Protein AF-A0A9X2R4U8-F1 (afdb_monomer)

Radius of gyration: 12.49 Å; Cα contacts (8 Å, |Δi|>4): 54; chains: 1; bounding box: 28×20×30 Å

Solvent-accessible surface area (backbone atoms only — not comparable to full-atom values): 3498 Å² total; per-residue (Å²): 115,63,54,83,64,57,93,71,69,76,83,59,64,61,56,39,53,62,34,42,43,18,60,84,27,87,90,28,35,76,56,5,47,55,44,25,71,77,42,45,88,44,51,67,61,49,50,50,53,52,52,45,49,51,59,59,43,67,69,128

Secondary structure (DSSP, 8-state):
---TTGGG----HHIIIIIIS-TT-TTTHHHHHHHHHHHTT-HHHHHHHHHHHHHHTT--

Mean predicted aligned error: 6.64 Å

pLDDT: mean 78.72, std 11.42, range [37.97, 89.56]

Structure (mmCIF, N/CA/C/O backbone):
data_AF-A0A9X2R4U8-F1
#
_entry.id   AF-A0A9X2R4U8-F1
#
loop_
_atom_site.group_PDB
_atom_site.id
_atom_site.type_symbol
_atom_site.label_atom_id
_atom_site.label_alt_id
_atom_site.label_comp_id
_atom_site.label_asym_id
_atom_site.label_entity_id
_atom_site.label_seq_id
_atom_site.pdbx_PDB_ins_code
_atom_site.Cartn_x
_atom_site.Cartn_y
_atom_site.Cartn_z
_atom_site.occupancy
_atom_site.B_iso_or_equiv
_atom_site.auth_seq_id
_atom_site.auth_comp_id
_atom_site.auth_asym_id
_atom_site.auth_atom_id
_atom_site.pdbx_PDB_model_num
ATOM 1 N N . MET A 1 1 ? 18.566 0.356 -6.486 1.00 56.12 1 MET A N 1
ATOM 2 C CA . MET A 1 1 ? 19.073 -1.000 -6.813 1.00 56.12 1 MET A CA 1
ATOM 3 C C . MET A 1 1 ? 17.903 -1.800 -7.359 1.00 56.12 1 MET A C 1
ATOM 5 O O . MET A 1 1 ? 16.888 -1.845 -6.669 1.00 56.12 1 MET A O 1
ATOM 9 N N . PRO A 1 2 ? 18.005 -2.393 -8.559 1.00 61.94 2 PRO A N 1
ATOM 10 C CA . PRO A 1 2 ? 16.952 -3.257 -9.085 1.00 61.94 2 PRO A CA 1
ATOM 11 C C . PRO A 1 2 ? 16.809 -4.506 -8.209 1.00 61.94 2 PRO A C 1
ATOM 13 O O . PRO A 1 2 ? 17.807 -5.006 -7.685 1.00 61.94 2 PRO 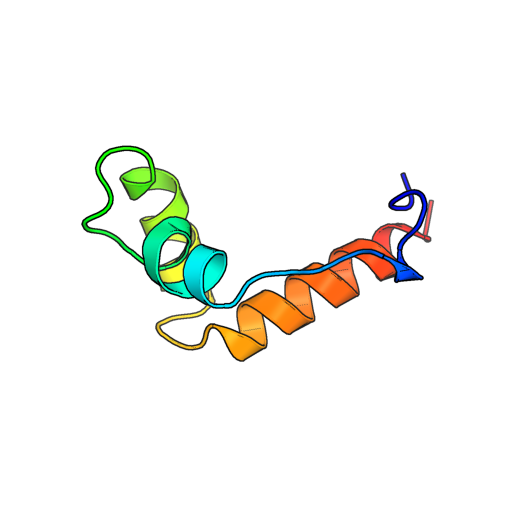A O 1
ATOM 16 N N . LEU A 1 3 ? 15.583 -5.013 -8.043 1.00 68.69 3 LEU A N 1
ATOM 17 C CA . LEU A 1 3 ? 15.357 -6.256 -7.306 1.00 68.69 3 LEU A CA 1
ATOM 18 C C . LEU A 1 3 ? 15.941 -7.430 -8.123 1.00 68.69 3 LEU A C 1
ATOM 20 O O . LEU A 1 3 ? 15.455 -7.691 -9.230 1.00 68.69 3 LEU A O 1
ATOM 24 N N . PRO A 1 4 ? 16.979 -8.139 -7.639 1.00 70.56 4 PRO A N 1
ATOM 25 C CA . PRO A 1 4 ? 17.513 -9.287 -8.361 1.00 70.56 4 PRO A CA 1
ATOM 26 C C . PRO A 1 4 ? 16.438 -10.378 -8.456 1.00 70.56 4 PRO A C 1
ATOM 28 O O . PRO A 1 4 ? 15.735 -10.653 -7.487 1.00 70.56 4 PRO A O 1
ATOM 31 N N . HIS A 1 5 ? 16.304 -10.994 -9.634 1.00 73.81 5 HIS A N 1
ATOM 32 C CA . HIS A 1 5 ? 15.252 -11.975 -9.942 1.00 73.81 5 HIS A CA 1
ATOM 33 C C . HIS A 1 5 ? 13.818 -11.442 -9.778 1.00 73.81 5 HIS A C 1
ATOM 35 O O . HIS A 1 5 ? 12.959 -12.138 -9.238 1.00 73.81 5 HIS A O 1
ATOM 41 N N . ARG A 1 6 ? 13.539 -10.230 -10.276 1.00 72.12 6 ARG A N 1
ATOM 42 C CA . ARG A 1 6 ? 12.195 -9.622 -10.259 1.00 72.12 6 ARG A CA 1
ATOM 43 C C . ARG A 1 6 ? 11.076 -10.532 -10.781 1.00 72.12 6 ARG A C 1
ATOM 45 O O . ARG A 1 6 ? 9.977 -10.486 -10.250 1.00 72.12 6 ARG A O 1
ATOM 52 N N . ASP A 1 7 ? 11.357 -11.408 -11.746 1.00 73.25 7 ASP A N 1
ATOM 53 C CA . ASP A 1 7 ? 10.380 -12.359 -12.299 1.00 73.25 7 ASP A CA 1
ATOM 54 C C . ASP A 1 7 ? 9.940 -13.424 -11.278 1.00 73.25 7 ASP A C 1
ATOM 56 O O . ASP A 1 7 ? 8.934 -14.102 -11.459 1.00 73.25 7 ASP A O 1
ATOM 60 N N . ARG A 1 8 ? 10.691 -13.568 -10.179 1.00 78.06 8 ARG A N 1
ATOM 61 C CA . ARG A 1 8 ? 10.360 -14.413 -9.025 1.00 78.06 8 ARG A CA 1
ATOM 62 C C . ARG A 1 8 ? 9.768 -13.614 -7.863 1.00 78.06 8 ARG A C 1
ATOM 64 O O . ARG A 1 8 ? 9.479 -14.202 -6.821 1.00 78.06 8 ARG A O 1
ATOM 71 N N . ALA A 1 9 ? 9.622 -12.294 -7.997 1.00 78.06 9 ALA A N 1
ATOM 72 C CA . ALA A 1 9 ? 9.040 -11.464 -6.956 1.00 78.06 9 ALA A CA 1
ATOM 73 C C . ALA A 1 9 ? 7.565 -11.838 -6.791 1.00 78.06 9 ALA A C 1
ATOM 75 O O . ALA A 1 9 ? 6.739 -11.624 -7.675 1.00 78.06 9 ALA A O 1
ATOM 76 N N . HIS A 1 10 ? 7.244 -12.416 -5.640 1.00 83.44 10 HIS A N 1
ATOM 77 C CA . HIS A 1 10 ? 5.890 -12.799 -5.292 1.00 83.44 10 HIS A CA 1
ATOM 78 C C . HIS A 1 10 ? 5.461 -12.051 -4.034 1.00 83.44 10 HIS A C 1
ATOM 80 O O . HIS A 1 10 ? 6.112 -12.134 -2.990 1.00 83.44 10 HIS A O 1
ATOM 86 N N . ILE A 1 11 ? 4.357 -11.314 -4.140 1.00 83.12 11 ILE A N 1
ATOM 87 C CA . ILE A 1 11 ? 3.748 -10.610 -3.016 1.00 83.12 11 ILE A CA 1
ATOM 88 C C . ILE A 1 11 ? 2.489 -11.373 -2.623 1.00 83.12 11 ILE A C 1
ATOM 90 O O . ILE A 1 11 ? 1.473 -11.316 -3.314 1.00 83.12 11 ILE A O 1
ATOM 94 N N . ASP A 1 12 ? 2.566 -12.085 -1.501 1.00 87.19 12 ASP A N 1
ATOM 95 C CA . ASP A 1 12 ? 1.430 -12.837 -0.983 1.00 87.19 12 ASP A CA 1
ATOM 96 C C . ASP A 1 12 ? 0.348 -11.881 -0.460 1.00 87.19 12 ASP A C 1
ATOM 98 O O . ASP A 1 12 ? 0.619 -10.993 0.361 1.00 87.19 12 ASP A O 1
ATOM 102 N N . ARG A 1 13 ? -0.896 -12.087 -0.905 1.00 87.25 13 ARG A N 1
ATOM 103 C CA . ARG A 1 13 ? -2.064 -11.316 -0.458 1.00 87.25 13 ARG A CA 1
ATOM 104 C C . ARG A 1 13 ? -2.161 -11.286 1.063 1.00 87.25 13 ARG A C 1
ATOM 106 O O . ARG A 1 13 ? -2.434 -10.228 1.623 1.00 87.25 13 ARG A O 1
ATOM 113 N N . ARG A 1 14 ? -1.915 -12.411 1.738 1.00 86.69 14 ARG A N 1
ATOM 114 C CA . ARG A 1 14 ? -2.013 -12.516 3.199 1.00 86.69 14 ARG A CA 1
ATOM 115 C C . ARG A 1 14 ? -1.019 -11.596 3.881 1.00 86.69 14 ARG A C 1
ATOM 117 O O . ARG A 1 14 ? -1.357 -10.951 4.861 1.00 86.69 14 ARG A O 1
ATOM 124 N N . LYS A 1 15 ? 0.182 -11.443 3.327 1.00 85.75 15 LYS A N 1
ATOM 125 C CA . LYS A 1 15 ? 1.182 -10.515 3.865 1.00 85.75 15 LYS A CA 1
ATOM 126 C C . LYS A 1 15 ? 0.741 -9.055 3.716 1.00 85.75 15 LYS A C 1
ATOM 128 O O . LYS A 1 15 ? 1.015 -8.233 4.586 1.00 85.75 15 LYS A O 1
ATOM 133 N N . LEU A 1 16 ? 0.015 -8.725 2.651 1.00 87.88 16 LEU A N 1
ATOM 134 C CA . LEU A 1 16 ? -0.560 -7.391 2.488 1.00 87.88 16 LEU A CA 1
ATOM 135 C C . LEU A 1 16 ? -1.713 -7.161 3.468 1.00 87.88 16 LEU A C 1
ATOM 137 O O . LEU A 1 16 ? -1.714 -6.170 4.190 1.00 87.88 16 LEU A O 1
ATOM 141 N N . THR A 1 17 ? -2.669 -8.085 3.542 1.00 86.94 17 THR A N 1
ATOM 142 C CA . THR A 1 17 ? -3.900 -7.894 4.319 1.00 86.94 17 THR A CA 1
ATOM 143 C C . THR A 1 17 ? -3.729 -8.162 5.813 1.00 86.94 17 THR A C 1
ATOM 145 O O . THR A 1 17 ? -4.249 -7.405 6.623 1.00 86.94 17 THR A O 1
ATOM 148 N N . GLU A 1 18 ? -3.006 -9.218 6.195 1.00 85.56 18 GLU A N 1
ATOM 149 C CA . GLU A 1 18 ? -2.849 -9.671 7.588 1.00 85.56 18 GLU A CA 1
ATOM 150 C C . GLU A 1 18 ? -1.684 -8.978 8.309 1.00 85.56 18 GLU A C 1
ATOM 152 O O . GLU A 1 18 ? -1.686 -8.949 9.539 1.00 85.56 18 GLU A O 1
ATOM 157 N N . TYR A 1 19 ? -0.732 -8.381 7.577 1.00 85.56 19 TYR A N 1
ATOM 158 C CA . TYR A 1 19 ? 0.428 -7.687 8.153 1.00 85.56 19 TYR A CA 1
ATOM 159 C C . TYR A 1 19 ? 0.474 -6.201 7.773 1.00 85.56 19 TYR A C 1
ATOM 161 O O . TYR A 1 19 ? 0.332 -5.347 8.646 1.00 85.56 19 TYR A O 1
ATOM 169 N N . LEU A 1 20 ? 0.632 -5.859 6.485 1.00 85.38 20 LEU A N 1
ATOM 170 C CA . LEU A 1 20 ? 0.847 -4.459 6.079 1.00 85.38 20 LEU A CA 1
ATOM 171 C C . LEU A 1 20 ? -0.389 -3.568 6.222 1.00 85.38 20 LEU A C 1
ATOM 173 O O . LEU A 1 20 ? -0.223 -2.393 6.500 1.00 85.38 20 LEU A O 1
ATOM 177 N N . LEU A 1 21 ? -1.606 -4.081 6.065 1.00 85.50 21 LEU A N 1
ATOM 178 C CA . LEU A 1 21 ? -2.846 -3.303 6.229 1.00 85.50 21 LEU A CA 1
ATOM 179 C C . LEU A 1 21 ? -3.544 -3.567 7.572 1.00 85.50 21 LEU A C 1
ATOM 181 O O . LEU A 1 21 ? -4.532 -2.911 7.921 1.00 85.50 21 LEU A O 1
ATOM 185 N N . ASN A 1 22 ? -3.016 -4.505 8.358 1.00 84.69 22 ASN A N 1
ATOM 186 C CA . ASN A 1 22 ? -3.596 -4.895 9.631 1.00 84.69 22 ASN A CA 1
ATOM 187 C C . ASN A 1 22 ? -3.087 -4.008 10.775 1.00 84.69 22 ASN A C 1
ATOM 189 O O . ASN A 1 22 ? -1.991 -4.198 11.304 1.00 84.69 22 ASN A O 1
ATOM 193 N N . GLN A 1 23 ? -3.914 -3.055 11.203 1.00 80.50 23 GLN A N 1
ATOM 194 C CA . GLN A 1 23 ? -3.617 -2.201 12.365 1.00 80.50 23 GLN A CA 1
ATOM 195 C C . GLN A 1 23 ? -3.663 -2.943 13.705 1.00 80.50 23 GLN A C 1
ATOM 197 O O . GLN A 1 23 ? -3.162 -2.425 14.699 1.00 80.50 23 GLN A O 1
ATOM 202 N N . ASN A 1 24 ? -4.244 -4.142 13.746 1.00 81.12 24 ASN A N 1
ATOM 203 C CA . ASN A 1 24 ? -4.273 -4.971 14.948 1.00 81.12 24 ASN A CA 1
ATOM 204 C C . ASN A 1 24 ? -3.070 -5.917 15.032 1.00 81.12 24 ASN A C 1
ATOM 206 O O . ASN A 1 24 ? -2.945 -6.641 16.016 1.00 81.12 24 ASN A O 1
ATOM 210 N N . HIS A 1 25 ? -2.179 -5.924 14.035 1.00 77.56 25 HIS A N 1
ATOM 211 C CA . HIS A 1 25 ? -0.986 -6.755 14.096 1.00 77.56 25 HIS A CA 1
ATOM 212 C C . HIS A 1 25 ? -0.005 -6.189 15.142 1.00 77.56 25 HIS A C 1
ATOM 214 O O . HIS A 1 25 ? 0.395 -5.024 15.016 1.00 77.56 25 HIS A O 1
ATOM 220 N N . PRO A 1 26 ? 0.423 -6.988 16.140 1.00 77.12 26 PRO A N 1
ATOM 221 C CA . PRO A 1 26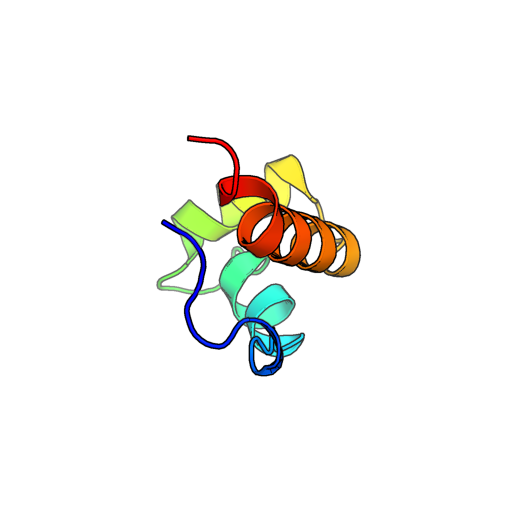 ? 1.232 -6.514 17.265 1.00 77.12 26 PRO A CA 1
ATOM 222 C C . PRO A 1 26 ? 2.541 -5.852 16.813 1.00 77.12 26 PRO A C 1
ATOM 224 O O . PRO A 1 26 ? 2.846 -4.748 17.255 1.00 77.12 26 PRO A O 1
ATOM 227 N N . ASP A 1 27 ? 3.247 -6.450 15.849 1.00 76.56 27 ASP A N 1
ATOM 228 C CA . ASP A 1 27 ? 4.518 -5.914 15.334 1.00 76.56 27 ASP A CA 1
ATOM 229 C C . ASP A 1 27 ? 4.387 -4.892 14.197 1.00 76.56 27 ASP A C 1
ATOM 231 O O . ASP A 1 27 ? 5.325 -4.146 13.910 1.00 76.56 27 ASP A O 1
ATOM 235 N N . ALA A 1 28 ? 3.245 -4.856 13.503 1.00 69.88 28 ALA A N 1
ATOM 236 C CA . ALA A 1 28 ? 3.115 -4.054 12.289 1.00 69.88 28 ALA A CA 1
ATOM 237 C C . ALA A 1 28 ? 2.436 -2.706 12.534 1.00 69.88 28 ALA A C 1
ATOM 239 O O . ALA A 1 28 ? 2.477 -1.880 11.634 1.00 69.88 28 ALA A O 1
ATOM 240 N N . LYS A 1 29 ? 1.882 -2.449 13.728 1.00 72.44 29 LYS A N 1
ATOM 241 C CA . LYS A 1 29 ? 1.026 -1.292 14.067 1.00 72.44 29 LYS A CA 1
ATOM 242 C C . LYS A 1 29 ? 1.447 0.046 13.442 1.00 72.44 29 LYS A C 1
ATOM 244 O O . LYS A 1 29 ? 0.625 0.738 12.849 1.00 72.44 29 LYS A O 1
ATOM 249 N N . GLY A 1 30 ? 2.730 0.403 13.545 1.00 74.94 30 GLY A N 1
ATOM 250 C CA . GLY A 1 30 ? 3.258 1.648 12.970 1.00 74.94 30 GLY A CA 1
ATOM 251 C C . GLY A 1 30 ? 3.346 1.633 11.439 1.00 74.94 30 GLY A C 1
ATOM 252 O O . GLY A 1 30 ? 3.022 2.618 10.783 1.00 74.94 30 GLY A O 1
ATOM 253 N N . LYS A 1 31 ? 3.724 0.493 10.852 1.00 75.81 31 LYS A N 1
ATOM 254 C CA . LYS A 1 31 ? 3.768 0.302 9.394 1.00 75.81 31 LYS A CA 1
ATOM 255 C C . LYS A 1 31 ? 2.355 0.250 8.824 1.00 75.81 31 LYS A C 1
ATOM 257 O O . LYS A 1 31 ? 2.076 0.894 7.819 1.00 75.81 31 LYS A O 1
ATOM 262 N N . SER A 1 32 ? 1.453 -0.467 9.484 1.00 82.81 32 SER A N 1
ATOM 263 C CA . SER A 1 32 ? 0.083 -0.621 9.027 1.00 82.81 32 SER A CA 1
ATOM 264 C C . SER A 1 32 ? -0.758 0.631 9.181 1.00 82.81 32 SER A C 1
ATOM 266 O O . SER A 1 32 ? -1.657 0.828 8.371 1.00 82.81 32 SER A O 1
ATOM 268 N N . ALA A 1 33 ? -0.428 1.538 10.102 1.00 84.62 33 ALA A N 1
ATOM 269 C CA . ALA A 1 33 ? -0.973 2.894 10.080 1.00 84.62 33 ALA A CA 1
ATOM 270 C C . ALA A 1 33 ? -0.613 3.629 8.775 1.00 84.62 33 ALA A C 1
ATOM 272 O O . ALA A 1 33 ? -1.510 4.097 8.084 1.00 84.62 33 ALA A O 1
ATOM 273 N N . PHE A 1 34 ? 0.667 3.644 8.387 1.00 86.31 34 PHE A N 1
ATOM 274 C CA . PHE A 1 34 ? 1.129 4.300 7.156 1.00 86.31 34 PHE A CA 1
ATOM 275 C C . PHE A 1 34 ? 0.501 3.706 5.887 1.00 86.31 34 PHE A C 1
ATOM 277 O O . PHE A 1 34 ? -0.040 4.433 5.054 1.00 86.31 34 PHE A O 1
ATOM 284 N N . PHE A 1 35 ? 0.546 2.379 5.727 1.00 85.75 35 PHE A N 1
ATOM 285 C CA . PHE A 1 35 ? -0.007 1.740 4.531 1.00 85.75 35 PHE A CA 1
ATOM 286 C C . PHE A 1 35 ? -1.533 1.852 4.477 1.00 85.75 35 PHE A C 1
ATOM 288 O O . PHE A 1 35 ? -2.093 2.029 3.400 1.00 85.75 35 PHE A O 1
ATOM 295 N N . ARG A 1 36 ? -2.222 1.797 5.618 1.00 84.94 36 ARG A N 1
ATOM 296 C CA . ARG A 1 36 ? -3.680 1.936 5.644 1.00 84.94 36 ARG A CA 1
ATOM 297 C C . ARG A 1 36 ? -4.145 3.375 5.439 1.00 84.94 36 ARG A C 1
ATOM 299 O O . ARG A 1 36 ? -5.204 3.558 4.859 1.00 84.94 36 ARG A O 1
ATOM 306 N N . ASP A 1 37 ? -3.371 4.373 5.851 1.00 88.00 37 ASP A N 1
ATOM 307 C CA . ASP A 1 37 ? -3.640 5.778 5.518 1.00 88.00 37 ASP A CA 1
ATOM 308 C C . ASP A 1 37 ? -3.539 6.010 4.000 1.00 88.00 37 ASP A C 1
ATOM 310 O O . ASP A 1 37 ? -4.466 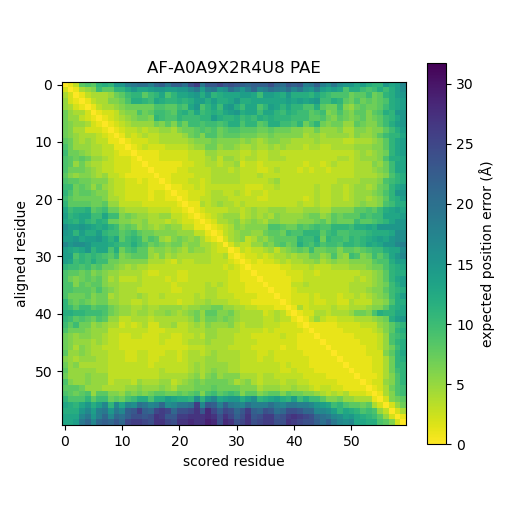6.512 3.369 1.00 88.00 37 ASP A O 1
ATOM 314 N N . ARG A 1 38 ? -2.463 5.508 3.382 1.00 87.44 38 ARG A N 1
ATOM 315 C CA . ARG A 1 38 ? -2.181 5.720 1.956 1.00 87.44 38 ARG A CA 1
ATOM 316 C C . ARG A 1 38 ? -3.024 4.872 0.998 1.00 87.44 38 ARG A C 1
ATOM 318 O O . ARG A 1 38 ? -3.391 5.345 -0.076 1.00 87.44 38 ARG A O 1
ATOM 325 N N . TYR A 1 39 ? -3.295 3.614 1.345 1.00 87.12 39 TYR A N 1
ATOM 326 C CA . TYR A 1 39 ? -3.942 2.636 0.455 1.00 87.12 39 TYR A CA 1
ATOM 327 C C . TYR A 1 39 ? -5.317 2.166 0.955 1.00 87.12 39 TYR A C 1
ATOM 329 O O . TYR A 1 39 ? -6.043 1.483 0.226 1.00 87.12 39 TYR A O 1
ATOM 337 N N . GLY A 1 40 ? -5.704 2.516 2.185 1.00 84.06 40 GLY A N 1
ATOM 338 C CA . GLY A 1 40 ? -6.948 2.052 2.791 1.00 84.06 40 GLY A CA 1
ATOM 339 C C . GLY A 1 40 ? -6.973 0.534 2.953 1.00 84.06 40 GLY A C 1
ATOM 340 O O . GLY A 1 40 ? -6.009 -0.092 3.389 1.00 84.06 40 GLY A O 1
ATOM 341 N N . SER A 1 41 ? -8.098 -0.072 2.583 1.00 79.69 41 SER A N 1
ATOM 342 C CA . SER A 1 41 ? -8.278 -1.530 2.540 1.00 79.69 41 SER A CA 1
ATOM 343 C C . SER A 1 41 ? -7.845 -2.149 1.202 1.00 79.69 41 SER A C 1
ATOM 345 O O . SER A 1 41 ? -7.974 -3.360 1.014 1.00 79.69 41 SER A O 1
ATOM 347 N N . SER A 1 42 ? -7.360 -1.331 0.262 1.00 85.31 42 SER A N 1
ATOM 348 C CA . SER A 1 42 ? -7.108 -1.733 -1.122 1.00 85.31 42 SER A CA 1
ATOM 349 C C . SER A 1 42 ? -5.720 -2.357 -1.273 1.00 85.31 42 SER A C 1
ATOM 351 O O . SER A 1 42 ? -4.739 -1.705 -1.635 1.00 85.31 42 SER A O 1
ATOM 353 N N . TRP A 1 43 ? -5.632 -3.651 -0.965 1.00 87.00 43 TRP A N 1
ATOM 354 C CA . TRP A 1 43 ? -4.384 -4.416 -1.041 1.00 87.00 43 TRP A CA 1
ATOM 355 C C . TRP A 1 43 ? -3.854 -4.565 -2.473 1.00 87.00 43 TRP A C 1
ATOM 357 O O . TRP A 1 43 ? -2.646 -4.671 -2.657 1.00 87.00 43 TRP A O 1
ATOM 367 N N . GLU A 1 44 ? -4.725 -4.534 -3.482 1.00 89.56 44 GLU A N 1
ATOM 368 C CA . GLU A 1 44 ? -4.340 -4.619 -4.897 1.00 89.56 44 GLU A CA 1
ATOM 369 C C . GLU A 1 44 ? -3.512 -3.405 -5.317 1.00 89.56 44 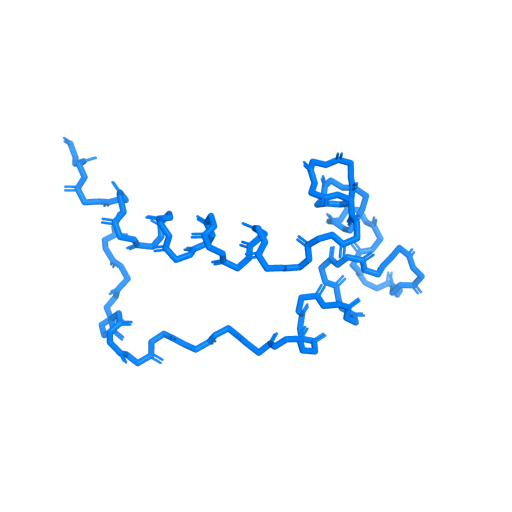GLU A C 1
ATOM 371 O O . GLU A 1 44 ? -2.441 -3.557 -5.890 1.00 89.56 44 GLU A O 1
ATOM 376 N N . ARG A 1 45 ? -3.933 -2.204 -4.910 1.00 88.38 45 ARG A N 1
ATOM 377 C CA . ARG A 1 45 ? -3.199 -0.968 -5.201 1.00 88.38 45 ARG A CA 1
ATOM 378 C C . ARG A 1 45 ? -1.832 -0.935 -4.517 1.00 88.38 45 ARG A C 1
ATOM 380 O O . ARG A 1 45 ? -0.853 -0.531 -5.124 1.00 88.38 45 ARG A O 1
ATOM 387 N N . LEU A 1 46 ? -1.751 -1.417 -3.275 1.00 89.00 46 LEU A N 1
ATOM 388 C CA . LEU A 1 46 ? -0.473 -1.576 -2.575 1.00 89.00 46 LEU A CA 1
ATOM 389 C C . LEU A 1 46 ? 0.441 -2.589 -3.282 1.00 89.00 46 LEU A C 1
ATOM 391 O O . LEU A 1 46 ? 1.641 -2.361 -3.394 1.00 89.00 46 LEU A O 1
ATOM 395 N N . ARG A 1 47 ? -0.108 -3.717 -3.747 1.00 88.94 47 ARG A N 1
ATOM 396 C CA . ARG A 1 47 ? 0.638 -4.728 -4.507 1.00 88.94 47 ARG A CA 1
ATOM 397 C C . ARG A 1 47 ? 1.219 -4.122 -5.783 1.00 88.94 47 ARG A C 1
ATOM 399 O O . ARG A 1 47 ? 2.397 -4.329 -6.062 1.00 88.94 47 ARG A O 1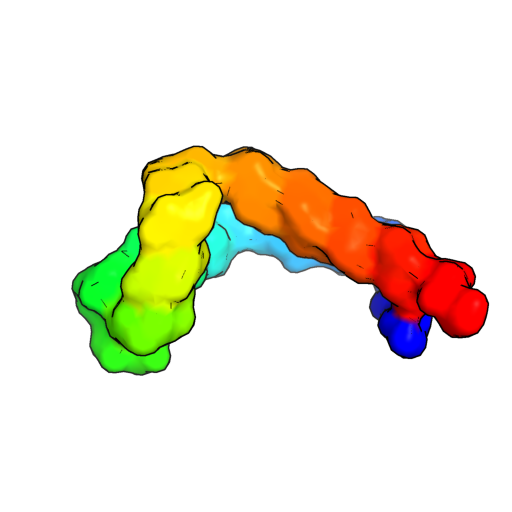
ATOM 406 N N . ASP A 1 48 ? 0.398 -3.397 -6.528 1.00 87.31 48 ASP A N 1
ATOM 407 C CA . ASP A 1 48 ? 0.772 -2.844 -7.824 1.00 87.31 48 ASP A CA 1
ATOM 408 C C . ASP A 1 48 ? 1.824 -1.738 -7.660 1.00 87.31 48 ASP A C 1
ATOM 410 O O . ASP A 1 48 ? 2.852 -1.805 -8.326 1.00 87.31 48 ASP A O 1
ATOM 414 N N . ASP A 1 49 ? 1.678 -0.839 -6.678 1.00 87.56 49 ASP A N 1
ATOM 415 C CA . ASP A 1 49 ? 2.712 0.149 -6.324 1.00 87.56 49 ASP A CA 1
ATOM 416 C C . ASP A 1 49 ? 4.023 -0.518 -5.869 1.00 87.56 49 ASP A C 1
ATOM 418 O O . ASP A 1 49 ? 5.106 -0.020 -6.164 1.00 87.56 49 ASP A O 1
ATOM 422 N N . LEU A 1 50 ? 3.971 -1.651 -5.155 1.00 84.69 50 LEU A N 1
ATOM 423 C CA . LEU A 1 50 ? 5.176 -2.392 -4.755 1.00 84.69 50 LEU A CA 1
ATOM 424 C C . LEU A 1 50 ? 5.869 -3.051 -5.954 1.00 84.69 50 LEU A C 1
ATOM 426 O O . LEU A 1 50 ? 7.101 -3.050 -6.018 1.00 84.69 50 LEU A O 1
ATOM 430 N N . PHE A 1 51 ? 5.104 -3.599 -6.901 1.00 84.12 51 PHE A N 1
ATOM 431 C CA . PHE A 1 51 ? 5.646 -4.134 -8.150 1.00 84.12 51 PHE A CA 1
ATOM 432 C C . PHE A 1 51 ? 6.203 -3.033 -9.042 1.00 84.12 51 PHE A C 1
ATOM 434 O O . PHE A 1 51 ? 7.284 -3.196 -9.609 1.00 84.12 51 PHE A O 1
ATOM 441 N N . GLU A 1 52 ? 5.503 -1.909 -9.150 1.00 84.25 52 GLU A N 1
ATOM 442 C CA . GLU A 1 52 ? 5.989 -0.737 -9.859 1.00 84.25 52 GLU A CA 1
ATOM 443 C C . GLU A 1 52 ? 7.263 -0.231 -9.193 1.00 84.25 52 GLU A C 1
ATOM 445 O O . GLU A 1 52 ? 8.270 -0.090 -9.865 1.00 84.25 52 GLU A O 1
ATOM 450 N N . HIS A 1 53 ? 7.307 -0.084 -7.870 1.00 80.94 53 HIS A N 1
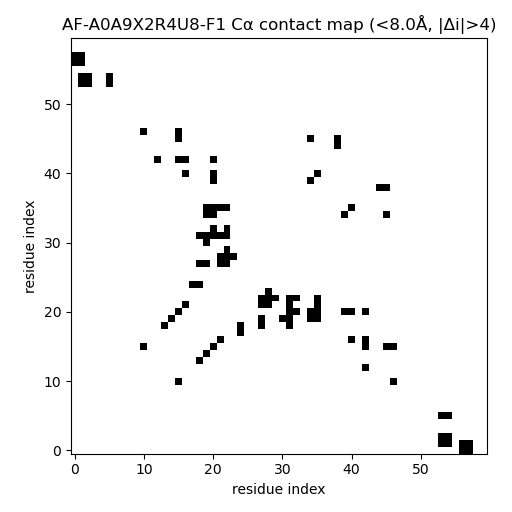ATOM 451 C CA . HIS A 1 53 ? 8.518 0.337 -7.169 1.00 80.94 53 HIS A CA 1
ATOM 452 C C . HIS A 1 53 ? 9.693 -0.626 -7.394 1.00 80.94 53 HIS A C 1
ATOM 454 O O . HIS A 1 53 ? 10.819 -0.183 -7.621 1.00 80.94 53 HIS A O 1
ATOM 460 N N . ALA A 1 54 ? 9.444 -1.939 -7.390 1.00 76.75 54 ALA A N 1
ATOM 461 C CA . ALA A 1 54 ? 10.457 -2.943 -7.709 1.00 76.75 54 ALA A CA 1
ATOM 462 C C . ALA A 1 54 ? 10.978 -2.835 -9.158 1.00 76.75 54 ALA A C 1
ATOM 464 O O . ALA A 1 54 ? 12.128 -3.200 -9.412 1.00 76.75 54 ALA A O 1
ATOM 465 N N . ASN A 1 55 ? 10.163 -2.318 -10.085 1.00 72.69 55 ASN A N 1
ATOM 466 C CA . ASN A 1 55 ? 10.505 -2.109 -11.495 1.00 72.69 55 ASN A CA 1
ATOM 467 C C . ASN A 1 55 ? 11.067 -0.709 -11.805 1.00 72.69 55 ASN A C 1
ATOM 469 O O . ASN A 1 55 ? 11.904 -0.582 -12.689 1.00 72.69 55 ASN A O 1
ATOM 473 N N . THR A 1 56 ? 10.624 0.335 -11.106 1.00 68.25 56 THR A N 1
ATOM 474 C CA . THR A 1 56 ? 10.894 1.751 -11.412 1.00 68.25 56 THR A CA 1
ATOM 475 C C . THR A 1 56 ? 12.113 2.284 -10.667 1.00 68.25 56 THR A C 1
ATOM 477 O O . THR A 1 56 ? 12.727 3.250 -11.111 1.00 68.25 56 THR A O 1
ATOM 480 N N . ASN A 1 57 ? 12.607 1.582 -9.639 1.00 58.69 57 ASN A N 1
ATOM 481 C CA . ASN A 1 57 ? 13.955 1.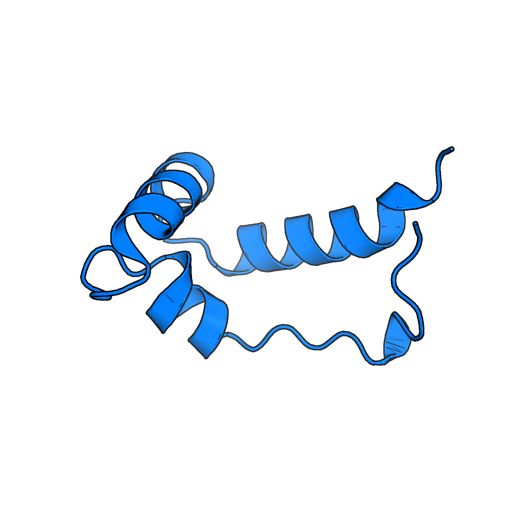796 -9.079 1.00 58.69 57 ASN A CA 1
ATOM 482 C C . ASN A 1 57 ? 15.098 1.387 -10.062 1.00 58.69 57 ASN A C 1
ATOM 484 O O . ASN A 1 57 ? 16.215 1.059 -9.647 1.00 58.69 57 ASN A O 1
ATOM 488 N N . CYS A 1 58 ? 14.772 1.380 -11.364 1.00 49.16 58 CYS A N 1
ATOM 489 C CA . CYS A 1 58 ? 15.595 1.248 -12.563 1.00 49.16 58 CYS A CA 1
ATOM 490 C C . CYS A 1 58 ? 16.103 2.590 -13.123 1.00 49.16 58 CYS A C 1
ATOM 492 O O . CYS A 1 58 ? 16.924 2.559 -14.035 1.00 49.16 58 CYS A O 1
ATOM 494 N N . LEU A 1 59 ? 15.666 3.745 -12.613 1.00 37.97 59 LEU A N 1
ATOM 495 C CA . LEU A 1 59 ? 16.286 5.030 -12.951 1.00 37.97 59 LEU A CA 1
ATOM 496 C C . LEU A 1 59 ? 17.232 5.438 -11.819 1.00 37.97 59 LEU A C 1
ATOM 498 O O . LEU A 1 59 ? 16.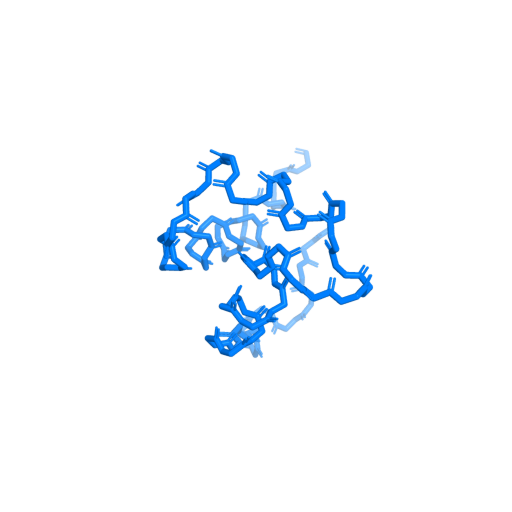795 5.856 -10.747 1.00 37.97 59 LE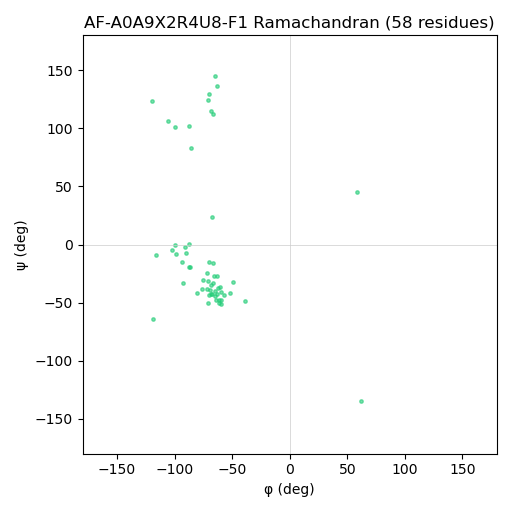U A O 1
ATOM 502 N N . GLY A 1 60 ? 18.523 5.202 -12.062 1.00 38.69 60 GLY A N 1
ATOM 503 C CA . GLY A 1 60 ? 19.607 5.925 -11.399 1.00 38.69 60 GLY A CA 1
ATOM 504 C C . GLY A 1 60 ? 19.775 7.323 -11.975 1.00 38.69 60 GLY A C 1
ATOM 505 O O . GLY A 1 60 ? 19.171 7.604 -13.036 1.00 38.69 60 GLY A O 1
#

InterPro domains:
  IPR049250 Domain of unknown function DUF6883 [PF21814] (3-55)

Sequence (60 aa):
MPLPHRDRAHIDRRKLTEYLLNQNHPDAKGKSAFFRDRYGSSWERLRDDLFEHANTNCLG

Foldseek 3Di:
DADPPLVPDDDDLCCQQVAQCDCPDPVRVVNNVVCCVVQNNPSVVVVVVVSCVNVVVPPD

Organism: NCBI:txid146919